Protein AF-A0A0D1KUK5-F1 (afdb_monomer_lite)

Secondary structure (DSSP, 8-state):
-HHHHHS---HHHHHHHHT--HHHHHHHHHHHHHHHHHHHHHHHHHTT-

Foldseek 3Di:
DCCCPPVVDDLVVVCVVVVHDSVVSVVVVVVVVVVVVVVVVVVVVVVVD

Sequence (49 aa):
MILREFQELSYEEIAEILGWSLSKVKTTLHRARLELKKNMTKSREEERI

pLDDT: mean 81.87, std 13.64, range [50.25, 95.81]

Structure (mmCIF, N/CA/C/O backbone):
data_AF-A0A0D1KUK5-F1
#
_entry.id   AF-A0A0D1KUK5-F1
#
loop_
_atom_site.group_PDB
_atom_site.id
_atom_site.type_symbol
_atom_site.label_atom_id
_atom_site.label_alt_id
_atom_site.label_comp_id
_atom_site.label_asym_id
_atom_site.label_entity_id
_atom_site.label_seq_id
_atom_site.pdbx_PDB_ins_code
_atom_site.Cartn_x
_atom_site.Cartn_y
_atom_site.Cartn_z
_atom_site.occupancy
_atom_site.B_iso_or_equiv
_atom_site.auth_seq_id
_atom_site.auth_comp_id
_atom_site.auth_asym_id
_atom_site.auth_atom_id
_atom_site.pdbx_PDB_model_num
ATOM 1 N N . MET A 1 1 ? -6.938 -7.780 -7.591 1.00 61.75 1 MET A N 1
ATOM 2 C CA . MET A 1 1 ? -6.704 -6.317 -7.654 1.00 61.75 1 MET A CA 1
ATOM 3 C C . MET A 1 1 ? -7.896 -5.519 -8.189 1.00 61.75 1 MET A C 1
ATOM 5 O O . MET A 1 1 ? -7.816 -4.302 -8.177 1.00 61.75 1 MET A O 1
ATOM 9 N N . ILE A 1 2 ? -9.001 -6.163 -8.589 1.00 71.31 2 ILE A N 1
ATOM 10 C CA . ILE A 1 2 ? -10.152 -5.479 -9.201 1.00 71.31 2 ILE A CA 1
ATOM 11 C C . ILE A 1 2 ? -10.879 -4.571 -8.193 1.00 71.31 2 ILE A C 1
ATOM 13 O O . ILE A 1 2 ? -11.115 -3.410 -8.482 1.00 71.31 2 ILE A O 1
ATOM 17 N N . LEU A 1 3 ? -11.132 -5.053 -6.973 1.00 70.25 3 LEU A N 1
ATOM 18 C CA . LEU A 1 3 ? -11.913 -4.328 -5.958 1.00 70.25 3 LEU A CA 1
ATOM 19 C C . LEU A 1 3 ? -11.364 -2.934 -5.593 1.00 70.25 3 LEU A C 1
ATOM 21 O O . LEU A 1 3 ? -12.118 -1.977 -5.520 1.00 70.25 3 LEU A O 1
ATOM 25 N N . ARG A 1 4 ? -10.048 -2.788 -5.411 1.00 69.50 4 ARG A N 1
ATOM 26 C CA . ARG A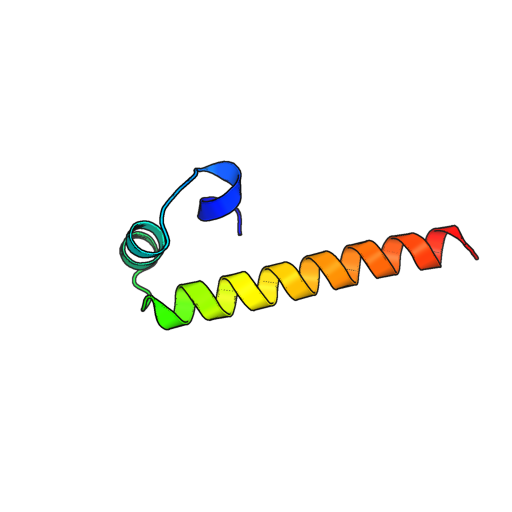 1 4 ? -9.458 -1.483 -5.071 1.00 69.50 4 ARG A CA 1
ATOM 27 C C . ARG A 1 4 ? -9.387 -0.540 -6.274 1.00 69.50 4 ARG A C 1
ATOM 29 O O . ARG A 1 4 ? -9.646 0.644 -6.149 1.00 69.50 4 ARG A O 1
ATOM 36 N N . GLU A 1 5 ? -8.939 -1.055 -7.416 1.00 70.44 5 GLU A N 1
ATOM 37 C CA . GLU A 1 5 ? -8.574 -0.217 -8.569 1.00 70.44 5 GLU A CA 1
ATOM 38 C C . GLU A 1 5 ? -9.771 0.066 -9.494 1.00 70.44 5 GLU A C 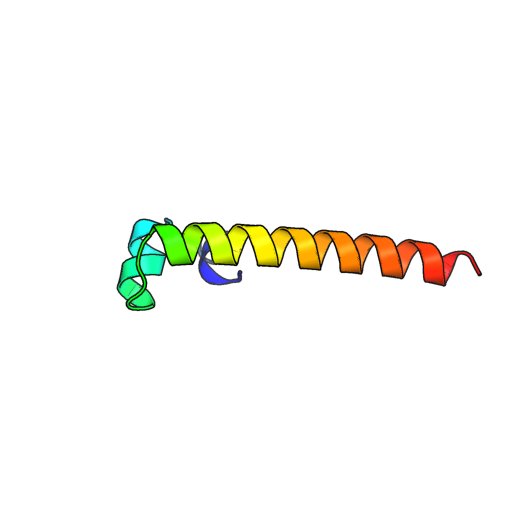1
ATOM 40 O O . GLU A 1 5 ? -9.732 1.036 -10.235 1.00 70.44 5 GLU A O 1
ATOM 45 N N . PHE A 1 6 ? -10.829 -0.754 -9.452 1.00 64.19 6 PHE A N 1
ATOM 46 C CA . PHE A 1 6 ? -12.020 -0.604 -10.303 1.00 64.19 6 PHE A CA 1
ATOM 47 C C . PHE A 1 6 ? -13.308 -0.320 -9.527 1.00 64.19 6 PHE A C 1
ATOM 49 O O . PHE A 1 6 ? -14.276 0.132 -10.127 1.00 64.19 6 PHE A O 1
ATOM 56 N N . GLN A 1 7 ? -13.353 -0.623 -8.227 1.00 72.19 7 GLN A N 1
ATOM 57 C CA . GLN A 1 7 ? -14.537 -0.386 -7.388 1.00 72.19 7 GLN A CA 1
ATOM 58 C C . GLN A 1 7 ? -14.262 0.629 -6.268 1.00 72.19 7 GLN A C 1
ATOM 60 O O . GLN A 1 7 ? -15.108 0.809 -5.404 1.00 72.19 7 GLN A O 1
ATOM 65 N N . GLU A 1 8 ? -13.079 1.258 -6.274 1.00 78.50 8 GLU A N 1
ATOM 66 C CA . GLU A 1 8 ? -12.640 2.295 -5.322 1.00 78.50 8 GLU A CA 1
ATOM 67 C C . GLU A 1 8 ? -12.749 1.921 -3.831 1.00 78.50 8 GLU A C 1
ATOM 69 O O . GLU A 1 8 ? -12.687 2.787 -2.962 1.00 78.50 8 GLU A O 1
ATOM 74 N N . LEU A 1 9 ? -12.843 0.626 -3.513 1.00 85.50 9 LEU A N 1
ATOM 75 C CA . LEU A 1 9 ? -12.994 0.167 -2.135 1.00 85.50 9 LEU A CA 1
ATOM 76 C C . LEU A 1 9 ? -11.727 0.415 -1.308 1.00 85.50 9 LEU A C 1
ATOM 78 O O . LEU A 1 9 ? -10.592 0.188 -1.763 1.00 85.50 9 LEU A O 1
ATOM 82 N N . SER A 1 10 ? -11.933 0.806 -0.052 1.00 89.38 10 SER A N 1
ATOM 83 C CA . SER A 1 10 ? -10.884 0.895 0.962 1.00 89.38 10 SER A CA 1
ATOM 84 C C . SER A 1 10 ? -10.314 -0.487 1.305 1.00 89.38 10 SER A C 1
ATOM 86 O O . SER A 1 10 ? -10.873 -1.539 0.983 1.00 89.38 10 SER A O 1
ATOM 88 N N . TYR A 1 11 ? -9.154 -0.520 1.963 1.00 89.06 11 TYR A N 1
ATOM 89 C CA . TYR A 1 11 ? -8.540 -1.794 2.350 1.00 89.06 11 TYR A CA 1
ATOM 90 C C . TYR A 1 11 ? -9.332 -2.511 3.441 1.00 89.06 11 TYR A C 1
ATOM 92 O O . TYR A 1 11 ? -9.300 -3.739 3.505 1.00 89.06 11 TYR A O 1
ATOM 100 N N . GLU A 1 12 ? -10.022 -1.742 4.270 1.00 91.75 12 GLU A N 1
ATOM 101 C CA . GLU A 1 12 ? -10.894 -2.171 5.347 1.00 91.75 12 GLU A CA 1
ATOM 102 C C . GLU A 1 12 ? -12.143 -2.863 4.784 1.00 91.75 12 GLU A C 1
ATOM 104 O O . GLU A 1 12 ? -12.417 -4.001 5.156 1.00 91.75 12 GLU A O 1
ATOM 109 N N . GLU A 1 13 ? -12.812 -2.264 3.795 1.00 90.25 13 GLU A N 1
ATOM 110 C CA . GLU A 1 13 ? -13.961 -2.884 3.112 1.00 90.25 13 GLU A CA 1
ATOM 111 C C . GLU A 1 13 ? -13.557 -4.162 2.372 1.00 90.25 13 GLU A C 1
ATOM 113 O O . GLU A 1 13 ? -14.242 -5.180 2.429 1.00 90.25 13 GLU A O 1
ATOM 118 N N . ILE A 1 14 ? -12.395 -4.156 1.711 1.00 91.06 14 ILE A N 1
ATOM 119 C CA . ILE A 1 14 ? -11.869 -5.354 1.044 1.00 91.06 14 IL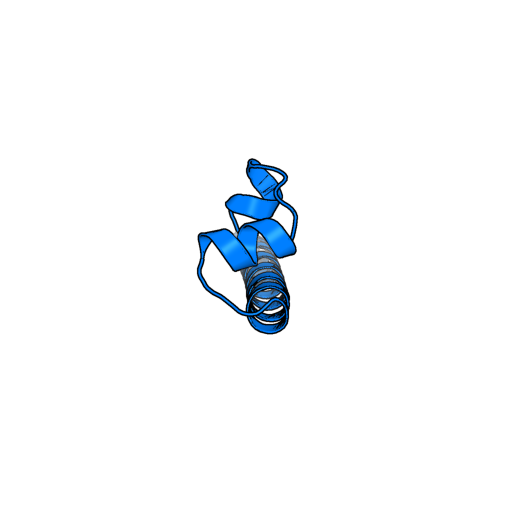E A CA 1
ATOM 120 C C . ILE A 1 14 ? -11.564 -6.461 2.064 1.00 91.06 14 ILE A C 1
ATOM 122 O O . ILE A 1 14 ? -11.779 -7.638 1.775 1.00 91.06 14 ILE A O 1
ATOM 126 N N . ALA A 1 15 ? -11.041 -6.106 3.239 1.00 94.25 15 ALA A N 1
ATOM 127 C CA . ALA A 1 15 ? -10.763 -7.053 4.313 1.00 94.25 15 ALA A CA 1
ATOM 128 C C . ALA A 1 15 ? -12.056 -7.694 4.832 1.00 94.25 15 ALA A C 1
ATOM 130 O O . ALA A 1 15 ? -12.108 -8.915 4.976 1.00 94.25 15 ALA A O 1
ATOM 131 N N . GLU A 1 16 ? -13.098 -6.891 5.034 1.00 94.50 16 GLU A N 1
ATOM 132 C CA . GLU A 1 16 ? -14.414 -7.347 5.479 1.00 94.50 16 GLU A CA 1
ATOM 133 C C . GLU A 1 16 ? -15.092 -8.249 4.437 1.00 94.50 16 GLU A C 1
ATOM 135 O O . GLU A 1 16 ? -15.449 -9.384 4.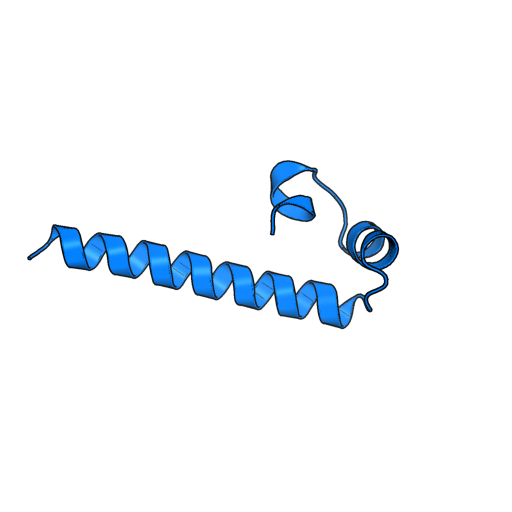750 1.00 94.50 16 GLU A O 1
ATOM 140 N N . ILE A 1 17 ? -15.162 -7.809 3.175 1.00 92.88 17 ILE A N 1
ATOM 141 C CA . ILE A 1 17 ? -15.778 -8.564 2.069 1.00 92.88 17 ILE A CA 1
ATOM 142 C C . ILE A 1 17 ? -15.088 -9.917 1.853 1.00 92.88 17 ILE A C 1
ATOM 144 O O . ILE A 1 17 ? -15.745 -10.921 1.581 1.00 92.88 17 ILE A O 1
ATOM 148 N N . LEU A 1 18 ? -13.755 -9.960 1.948 1.00 91.19 18 LEU A N 1
ATOM 149 C CA . LEU A 1 18 ? -12.975 -11.178 1.705 1.00 91.19 18 LEU A CA 1
ATOM 150 C C . LEU A 1 18 ? -12.752 -12.029 2.965 1.00 91.19 18 LEU A C 1
ATOM 152 O O . LEU A 1 18 ? -12.143 -13.098 2.868 1.00 91.19 18 LEU A O 1
ATOM 156 N N . GLY A 1 19 ? -13.178 -11.560 4.144 1.00 94.88 19 GLY A N 1
ATOM 157 C CA . GLY A 1 19 ? -12.882 -12.203 5.428 1.00 94.88 19 GLY A CA 1
ATOM 158 C C . GLY A 1 19 ? -11.378 -12.309 5.713 1.00 94.88 19 GLY A C 1
ATOM 159 O O . GLY A 1 19 ? -10.903 -13.296 6.278 1.00 94.88 19 GLY A O 1
ATOM 160 N N . TRP A 1 20 ? -10.587 -11.343 5.246 1.00 95.69 20 TRP A N 1
ATOM 161 C CA . TRP A 1 20 ? -9.132 -11.322 5.401 1.00 95.69 20 TRP A CA 1
ATOM 162 C C . TRP A 1 20 ? -8.698 -10.300 6.440 1.00 95.69 20 TRP A C 1
ATOM 164 O O . TRP A 1 20 ? -9.370 -9.311 6.692 1.00 95.69 20 TRP A O 1
ATOM 174 N N . SER A 1 21 ? -7.505 -10.490 7.005 1.00 95.81 21 SER A N 1
ATOM 175 C CA . SER A 1 21 ? -6.881 -9.429 7.790 1.00 95.81 21 SER A CA 1
ATOM 176 C C . SER A 1 21 ? -6.397 -8.292 6.886 1.00 95.81 21 SER A C 1
ATOM 178 O O . SER A 1 21 ? -5.949 -8.517 5.755 1.00 95.81 21 SER A O 1
ATOM 180 N N . LEU A 1 22 ? -6.383 -7.069 7.419 1.00 94.38 22 LEU A N 1
ATOM 181 C CA . LEU A 1 22 ? -5.885 -5.889 6.708 1.00 94.38 22 LEU A CA 1
ATOM 182 C C . LEU A 1 22 ? -4.438 -6.076 6.206 1.00 94.38 22 LEU A C 1
ATOM 184 O O . LEU A 1 22 ? -4.092 -5.683 5.091 1.00 94.38 22 LEU A O 1
ATOM 188 N N . SER A 1 23 ? -3.590 -6.747 6.993 1.00 94.44 23 SER A N 1
ATOM 189 C CA . SER A 1 23 ? -2.217 -7.093 6.597 1.00 94.44 23 SER A CA 1
ATOM 190 C C . SER A 1 23 ? -2.170 -8.045 5.398 1.00 94.44 23 SER A C 1
ATOM 192 O O . SER A 1 23 ? -1.330 -7.877 4.508 1.00 94.44 23 SER A O 1
ATOM 194 N N . LYS A 1 24 ? -3.087 -9.018 5.322 1.00 94.62 24 LYS A N 1
ATOM 195 C CA . LYS A 1 24 ? -3.190 -9.936 4.179 1.00 94.62 24 LYS A CA 1
ATOM 196 C C . LYS A 1 24 ? -3.655 -9.201 2.920 1.00 94.62 24 LYS A C 1
ATOM 198 O O . LYS A 1 24 ? -3.102 -9.435 1.846 1.00 94.62 24 LYS A O 1
ATOM 203 N N . VAL A 1 25 ? -4.592 -8.259 3.049 1.00 93.81 25 VAL A N 1
ATOM 204 C CA . VAL A 1 25 ? -5.041 -7.405 1.935 1.00 93.81 25 VAL A CA 1
ATOM 205 C C . VAL A 1 25 ? -3.883 -6.566 1.386 1.00 93.81 25 VAL A C 1
ATOM 207 O O . VAL A 1 25 ? -3.591 -6.622 0.189 1.00 93.81 25 VAL A O 1
ATOM 210 N N . LYS A 1 26 ? -3.156 -5.855 2.258 1.00 91.69 26 LYS A N 1
ATOM 211 C CA . LYS A 1 26 ? -2.021 -4.995 1.873 1.00 91.69 26 LYS A CA 1
ATOM 212 C C . LYS A 1 26 ? -0.899 -5.774 1.183 1.00 91.69 26 LYS A C 1
ATOM 214 O O . LYS A 1 26 ? -0.417 -5.361 0.128 1.00 91.69 26 LYS A O 1
ATOM 219 N N . THR A 1 27 ? -0.503 -6.915 1.747 1.00 95.12 27 THR A N 1
ATOM 220 C CA . THR A 1 27 ? 0.567 -7.754 1.179 1.00 95.12 27 THR A CA 1
ATOM 221 C C . THR A 1 27 ? 0.168 -8.368 -0.162 1.00 95.12 27 THR A C 1
ATOM 223 O O . THR A 1 27 ? 0.974 -8.374 -1.094 1.00 95.12 27 THR A O 1
ATOM 226 N N . THR A 1 28 ? -1.083 -8.812 -0.306 1.00 93.12 28 THR A N 1
ATOM 227 C CA . THR A 1 28 ? -1.608 -9.351 -1.571 1.00 93.12 28 THR A CA 1
ATOM 228 C C . THR A 1 28 ? -1.652 -8.282 -2.662 1.00 93.12 28 THR A C 1
ATOM 230 O O . THR A 1 28 ? -1.183 -8.519 -3.773 1.00 93.12 28 THR A O 1
ATOM 233 N N . LEU A 1 29 ? -2.148 -7.080 -2.347 1.00 90.38 29 LEU A N 1
ATOM 234 C CA . LEU A 1 29 ? -2.163 -5.950 -3.283 1.00 90.38 29 LEU A CA 1
ATOM 235 C C . LEU A 1 29 ? -0.757 -5.543 -3.726 1.00 90.38 29 LEU A C 1
ATOM 237 O O . LEU A 1 29 ? -0.539 -5.279 -4.906 1.00 90.38 29 LEU A O 1
ATOM 241 N N . HIS A 1 30 ? 0.202 -5.512 -2.801 1.00 90.88 30 HIS A N 1
ATOM 242 C CA . HIS A 1 30 ? 1.590 -5.207 -3.134 1.00 90.88 30 HIS A CA 1
ATOM 243 C C . HIS A 1 30 ? 2.178 -6.234 -4.112 1.00 90.88 30 HIS A C 1
ATOM 245 O O . HIS A 1 30 ? 2.743 -5.851 -5.135 1.00 90.88 30 HIS A O 1
ATOM 251 N N . ARG A 1 31 ? 1.982 -7.533 -3.847 1.00 92.50 31 ARG A N 1
ATOM 252 C CA . A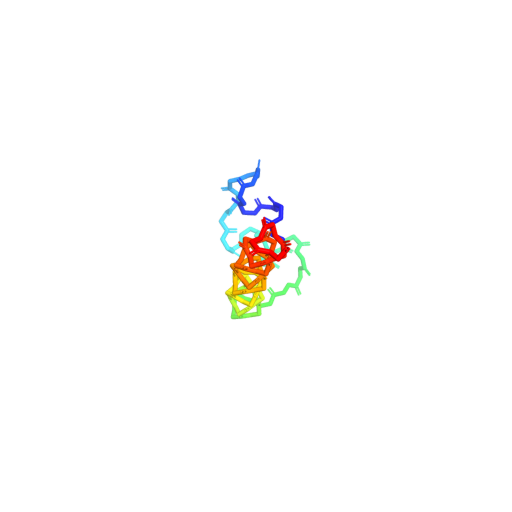RG A 1 31 ? 2.446 -8.613 -4.734 1.00 92.50 31 ARG A CA 1
ATOM 253 C C . ARG A 1 31 ? 1.804 -8.536 -6.117 1.00 92.50 31 ARG A C 1
ATOM 255 O O . ARG A 1 31 ? 2.521 -8.586 -7.109 1.00 92.50 31 ARG A O 1
ATOM 262 N N . ALA A 1 32 ? 0.491 -8.324 -6.181 1.00 90.19 32 ALA A N 1
ATOM 263 C CA . ALA A 1 32 ? -0.221 -8.182 -7.446 1.00 90.19 32 ALA A CA 1
ATOM 264 C C . ALA A 1 32 ? 0.314 -7.003 -8.286 1.00 90.19 32 ALA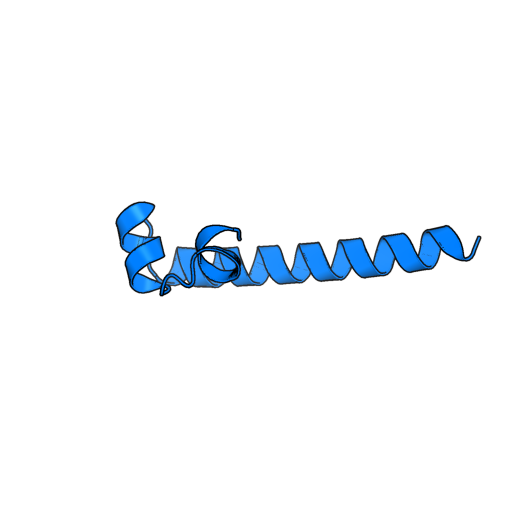 A C 1
ATOM 266 O O . ALA A 1 32 ? 0.503 -7.148 -9.490 1.00 90.19 32 ALA A O 1
ATOM 267 N N . ARG A 1 33 ? 0.652 -5.861 -7.664 1.00 88.31 33 ARG A N 1
ATOM 268 C CA . ARG A 1 33 ? 1.299 -4.731 -8.364 1.00 88.31 33 ARG A CA 1
ATOM 269 C C . ARG A 1 33 ? 2.678 -5.080 -8.911 1.00 88.31 33 ARG A C 1
ATOM 271 O O . ARG A 1 33 ? 3.007 -4.680 -10.025 1.00 88.31 33 ARG A O 1
ATOM 278 N N . LEU A 1 34 ? 3.490 -5.794 -8.133 1.00 90.19 34 LEU A N 1
ATOM 279 C CA . LEU A 1 34 ? 4.819 -6.223 -8.573 1.00 90.19 34 LEU A CA 1
ATOM 280 C C . LEU A 1 34 ? 4.731 -7.174 -9.766 1.00 90.19 34 LEU A C 1
ATOM 282 O O . LEU A 1 34 ? 5.500 -7.041 -10.716 1.00 90.19 34 LEU A O 1
ATOM 286 N N . GLU A 1 35 ? 3.780 -8.100 -9.732 1.00 88.88 35 GLU A N 1
ATOM 287 C CA . GLU A 1 35 ? 3.548 -9.053 -10.812 1.00 88.88 35 GLU A CA 1
ATOM 288 C C . GLU A 1 35 ? 3.039 -8.365 -12.082 1.00 88.88 35 GLU A C 1
ATOM 290 O O . GLU A 1 35 ? 3.580 -8.598 -13.160 1.00 88.88 35 GLU A O 1
ATOM 295 N N . LEU A 1 36 ? 2.095 -7.427 -11.951 1.00 87.06 36 LEU A N 1
ATOM 296 C CA . LEU A 1 36 ? 1.651 -6.585 -13.065 1.00 87.06 36 LEU A CA 1
ATOM 297 C C . LEU A 1 36 ? 2.818 -5.808 -13.679 1.00 87.06 36 LEU A C 1
ATOM 299 O O . LEU A 1 36 ? 3.015 -5.857 -14.891 1.00 87.06 36 LEU A O 1
ATOM 303 N N . LYS A 1 37 ? 3.640 -5.151 -12.850 1.00 86.44 37 LYS A N 1
ATOM 304 C CA . LYS A 1 37 ? 4.825 -4.423 -13.322 1.00 86.44 37 LYS A CA 1
ATOM 305 C C . LYS A 1 37 ? 5.784 -5.348 -14.074 1.00 86.44 37 LYS A C 1
ATOM 307 O O . LYS A 1 37 ? 6.255 -4.978 -15.144 1.00 86.44 37 LYS A O 1
ATOM 312 N N . LYS A 1 38 ? 6.039 -6.547 -13.538 1.00 88.50 38 LYS A N 1
ATOM 313 C CA . LYS A 1 38 ? 6.913 -7.556 -14.153 1.00 88.50 38 LYS A CA 1
ATOM 314 C C . LYS A 1 38 ? 6.388 -8.005 -15.518 1.00 88.50 38 LYS A C 1
ATOM 316 O O . LYS A 1 38 ? 7.166 -8.096 -16.467 1.00 88.50 38 LYS A O 1
ATOM 321 N N . ASN A 1 39 ? 5.086 -8.254 -15.623 1.00 84.44 39 ASN A N 1
ATOM 322 C CA . ASN A 1 39 ? 4.458 -8.676 -16.872 1.00 84.44 39 ASN A CA 1
ATOM 323 C C . ASN A 1 39 ? 4.499 -7.555 -17.920 1.00 84.44 39 ASN A C 1
ATOM 325 O O . ASN A 1 39 ? 4.886 -7.808 -19.054 1.00 84.44 39 ASN A O 1
ATOM 329 N N . MET A 1 40 ? 4.244 -6.303 -17.526 1.00 80.31 40 MET A N 1
ATOM 330 C CA . MET A 1 40 ? 4.370 -5.150 -18.427 1.00 80.31 40 MET A CA 1
ATOM 331 C C . MET A 1 40 ? 5.809 -4.914 -18.905 1.00 80.31 40 MET A C 1
ATOM 333 O O . MET A 1 40 ? 6.017 -4.491 -20.039 1.00 80.31 40 MET A O 1
ATOM 337 N N . THR A 1 41 ? 6.816 -5.174 -18.063 1.00 75.62 41 THR A N 1
ATOM 338 C CA . THR A 1 41 ? 8.222 -5.102 -18.493 1.00 75.62 41 THR A CA 1
ATOM 339 C C . THR A 1 41 ? 8.609 -6.244 -19.429 1.00 75.62 41 THR A C 1
ATOM 341 O O . THR A 1 41 ? 9.382 -6.010 -20.347 1.00 75.62 41 THR A O 1
ATOM 344 N N . LYS A 1 42 ? 8.046 -7.449 -19.255 1.00 69.38 42 LYS A N 1
ATOM 345 C CA . LYS A 1 42 ? 8.296 -8.589 -20.152 1.00 69.38 42 LYS A CA 1
ATOM 346 C C . LYS A 1 42 ? 7.741 -8.362 -21.556 1.00 69.38 42 LYS A C 1
ATOM 348 O O . LYS A 1 42 ? 8.471 -8.551 -22.520 1.00 69.38 42 LYS A O 1
ATOM 353 N N . SER A 1 43 ? 6.503 -7.879 -21.670 1.00 61.56 43 SER A N 1
ATOM 354 C CA . SER A 1 43 ? 5.880 -7.610 -22.975 1.00 61.56 43 SER A CA 1
ATOM 355 C C . SER A 1 43 ? 6.639 -6.564 -23.803 1.00 61.56 43 SER A C 1
ATOM 357 O O . SER A 1 43 ? 6.558 -6.568 -25.022 1.00 61.56 43 SER A O 1
ATOM 359 N N . ARG A 1 44 ? 7.415 -5.687 -23.151 1.00 57.44 44 ARG A N 1
ATOM 360 C CA . ARG A 1 44 ? 8.223 -4.644 -23.804 1.00 57.44 44 ARG A CA 1
ATOM 361 C C . ARG A 1 44 ? 9.591 -5.123 -24.298 1.00 57.44 44 ARG A C 1
ATOM 363 O O . ARG A 1 44 ? 10.196 -4.451 -25.130 1.00 57.44 44 ARG A O 1
ATOM 370 N N . GLU A 1 45 ? 10.078 -6.234 -23.753 1.00 58.28 45 GLU A N 1
ATOM 371 C CA . GLU A 1 45 ? 11.320 -6.890 -24.172 1.00 58.28 45 GLU A CA 1
ATOM 372 C C . GLU A 1 45 ? 11.047 -7.834 -25.358 1.00 58.28 45 GLU A C 1
ATOM 374 O O . GLU A 1 45 ? 11.838 -7.894 -26.291 1.00 58.28 45 GLU A O 1
ATOM 379 N N . GLU A 1 46 ? 9.889 -8.509 -25.358 1.00 57.06 46 GLU A N 1
ATOM 380 C CA . GLU A 1 46 ? 9.449 -9.429 -26.421 1.00 57.06 46 GLU A CA 1
ATOM 381 C C . GLU A 1 46 ? 9.099 -8.713 -27.741 1.00 57.06 46 GLU A C 1
ATOM 383 O O . GLU A 1 46 ? 9.309 -9.282 -28.803 1.00 57.06 46 GLU A O 1
ATOM 388 N N . GLU A 1 47 ? 8.649 -7.451 -27.710 1.00 56.59 47 GLU A N 1
ATOM 389 C CA . GLU A 1 47 ? 8.455 -6.616 -28.917 1.00 56.59 47 GLU A CA 1
ATOM 390 C C . GLU A 1 47 ? 9.769 -6.115 -29.547 1.00 56.59 47 GLU A C 1
ATOM 392 O O . GLU A 1 47 ? 9.754 -5.516 -30.624 1.00 56.59 47 GLU A O 1
ATOM 397 N N . ARG A 1 48 ? 10.907 -6.291 -28.863 1.00 55.78 48 ARG A N 1
ATOM 398 C CA . ARG A 1 48 ? 12.209 -5.734 -29.262 1.00 55.78 48 ARG A CA 1
ATOM 399 C C . ARG A 1 48 ? 13.170 -6.781 -29.855 1.00 55.78 48 ARG A C 1
ATOM 401 O O . ARG A 1 48 ? 14.311 -6.421 -30.150 1.00 55.78 48 ARG A O 1
ATOM 408 N N . ILE A 1 49 ? 12.718 -8.031 -30.010 1.00 50.25 49 ILE A N 1
ATOM 409 C CA . ILE A 1 49 ? 13.416 -9.168 -30.646 1.00 50.25 49 ILE A CA 1
ATOM 410 C C . ILE A 1 49 ? 12.745 -9.459 -31.988 1.00 50.25 49 ILE A C 1
ATOM 412 O O . ILE A 1 49 ? 13.490 -9.650 -32.974 1.00 50.25 49 ILE A O 1
#

InterPro domains:
  IPR013249 RNA polymerase sigma factor 70, region 4 type 2 [PF08281] (2-36)
  IPR013324 RNA polymerase sigma factor, region 3/4-like [SSF88659] (1-42)
  IPR036388 Winged helix-like DNA-binding domain superfamily [G3DSA:1.10.10.10] (1-42)

Radius of gyration: 14.12 Å; chains: 1; bounding box: 29×14×38 Å

Organism: Bacillus subtilis (NCBI:txid1423)